Protein AF-A0A3B9VW71-F1 (afdb_monomer)

Solvent-accessible surface area (backbone atoms only — not comparable to full-atom values): 3640 Å² total; per-residue (Å²): 132,86,71,84,76,70,97,56,55,75,68,56,42,52,52,52,42,51,44,47,73,68,65,80,47,53,66,63,56,53,13,62,78,68,75,46,57,50,70,57,51,51,52,47,46,52,52,51,51,58,70,67,53,70,82,77,77,128

Nearest PDB structures (foldseek):
  7bhy-assembly1_A  TM=7.865E-01  e=1.135E-01  Bacillus subtilis subsp. subtilis str. 168
  7bhy-assembly2_C-2  TM=6.918E-01  e=8.801E-02  Bacillus subtilis subsp. subtilis str. 168
  2cob-assembly1_A  TM=6.521E-01  e=1.210E-01  Homo sapiens
  7qh5-assembly2_B  TM=8.334E-01  e=3.803E-01  Streptomyces tsuk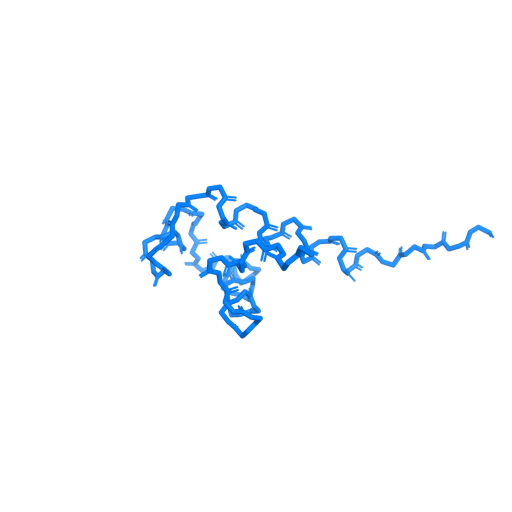ubensis NRRL18488
  2efo-assembly1_A  TM=6.455E-01  e=8.159E-01  Sulfurisphaera tokodaii str. 7

pLDDT: mean 87.05, std 15.33, range [45.41, 98.12]

Sequence (58 aa):
LRGKQPKLSTSQESHLVKLHTAGEHTMYELAELFSVGRSTVYRAVERARQRTGTPAVS

Radius of gyration: 12.71 Å; Cα contacts (8 Å, |Δi|>4): 33; chains: 1; bounding box: 38×28×32 Å

Secondary structure (DSSP, 8-state):
--PPPPSS-HHHHHHHHHHHHTT-S-HHHHHHHTT--HHHHHHHHHHHHHHHS-----

Structure (mmCIF, N/CA/C/O backbone):
data_AF-A0A3B9VW71-F1
#
_entry.id   AF-A0A3B9VW71-F1
#
loop_
_atom_site.group_PDB
_atom_site.id
_atom_site.type_symbol
_atom_site.label_atom_id
_atom_site.label_alt_id
_atom_site.label_comp_id
_atom_site.label_asym_id
_atom_site.label_entity_id
_atom_site.label_seq_id
_ato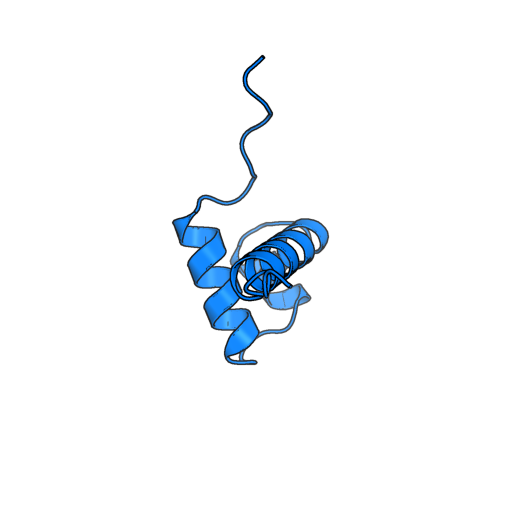m_site.pdbx_PDB_ins_code
_atom_site.Cartn_x
_atom_site.Cartn_y
_atom_site.Cartn_z
_atom_site.occupancy
_atom_site.B_iso_or_equiv
_atom_site.auth_seq_id
_atom_site.auth_comp_id
_atom_site.auth_asym_id
_atom_site.auth_atom_id
_atom_site.pdbx_PDB_model_num
ATOM 1 N N . LEU A 1 1 ? 26.450 -5.358 1.739 1.00 54.00 1 LEU A N 1
ATOM 2 C CA . LEU A 1 1 ? 25.588 -5.367 0.532 1.00 54.00 1 LEU A CA 1
ATOM 3 C C . LEU A 1 1 ? 24.246 -4.741 0.895 1.00 54.00 1 LEU A C 1
ATOM 5 O O . LEU A 1 1 ? 23.460 -5.383 1.579 1.00 54.00 1 LEU A O 1
ATOM 9 N N . ARG A 1 2 ? 23.993 -3.474 0.542 1.00 52.62 2 ARG A N 1
ATOM 10 C CA . ARG A 1 2 ? 22.647 -2.911 0.732 1.00 52.62 2 ARG A CA 1
ATOM 11 C C . ARG A 1 2 ? 21.751 -3.518 -0.344 1.00 52.62 2 ARG A C 1
ATOM 13 O O . ARG A 1 2 ? 21.981 -3.287 -1.526 1.00 52.62 2 ARG A O 1
ATOM 20 N N . GLY A 1 3 ? 20.800 -4.354 0.068 1.00 69.94 3 GLY A N 1
ATOM 21 C CA . GLY A 1 3 ? 19.808 -4.921 -0.841 1.00 69.94 3 GLY A CA 1
ATOM 22 C C . GLY A 1 3 ? 19.078 -3.817 -1.606 1.00 69.94 3 GLY A C 1
ATOM 23 O O . GLY A 1 3 ? 18.948 -2.692 -1.118 1.00 69.94 3 GLY A O 1
ATOM 24 N N . LYS A 1 4 ? 18.614 -4.135 -2.818 1.00 67.00 4 LYS A N 1
ATOM 25 C CA . LYS A 1 4 ? 17.814 -3.219 -3.636 1.00 67.00 4 LYS A CA 1
ATOM 26 C C . LYS A 1 4 ? 16.626 -2.726 -2.806 1.00 67.00 4 LYS A C 1
ATOM 28 O O . LYS A 1 4 ? 15.877 -3.548 -2.274 1.00 67.00 4 LYS A O 1
ATOM 33 N N . GLN A 1 5 ? 16.476 -1.407 -2.674 1.00 65.44 5 GLN A N 1
ATOM 34 C CA . GLN A 1 5 ? 15.347 -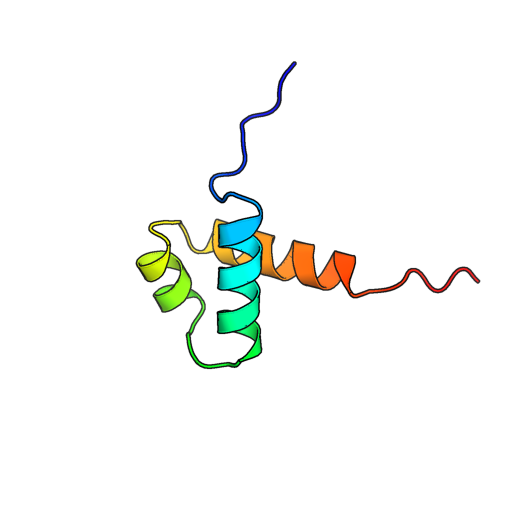0.839 -1.943 1.00 65.44 5 GLN A CA 1
ATOM 35 C C . GLN A 1 5 ? 14.025 -1.342 -2.552 1.00 65.44 5 GLN A C 1
ATOM 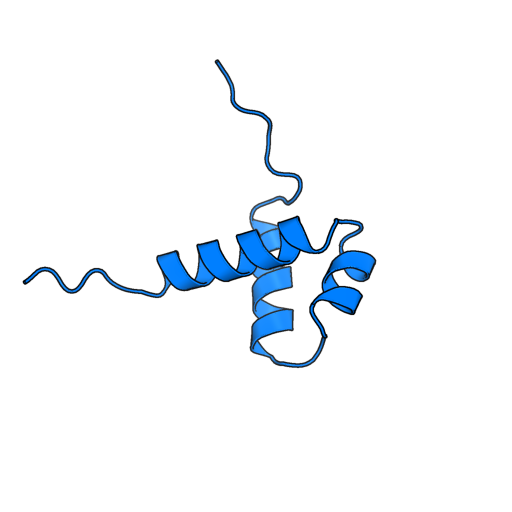37 O O . GLN A 1 5 ? 13.920 -1.454 -3.781 1.00 65.44 5 GLN A O 1
ATOM 42 N N . PRO A 1 6 ? 13.023 -1.681 -1.721 1.00 73.31 6 PRO A N 1
ATOM 43 C CA . PRO A 1 6 ? 11.691 -2.005 -2.210 1.00 73.31 6 PRO A CA 1
ATOM 44 C C . PRO A 1 6 ? 11.133 -0.854 -3.057 1.00 73.31 6 PRO A C 1
ATOM 46 O O . PRO A 1 6 ? 11.379 0.310 -2.758 1.00 73.31 6 PRO A O 1
ATOM 49 N N . LYS A 1 7 ? 10.355 -1.175 -4.099 1.00 82.50 7 LYS A N 1
ATOM 50 C CA . LYS A 1 7 ? 9.709 -0.165 -4.963 1.00 82.50 7 LYS A CA 1
ATOM 51 C C . LYS A 1 7 ? 8.701 0.720 -4.220 1.00 82.50 7 LYS A C 1
ATOM 53 O O . LYS A 1 7 ? 8.396 1.803 -4.697 1.00 82.50 7 LYS A O 1
ATOM 58 N N . LEU A 1 8 ? 8.178 0.246 -3.090 1.00 91.19 8 LEU A N 1
ATOM 59 C CA . L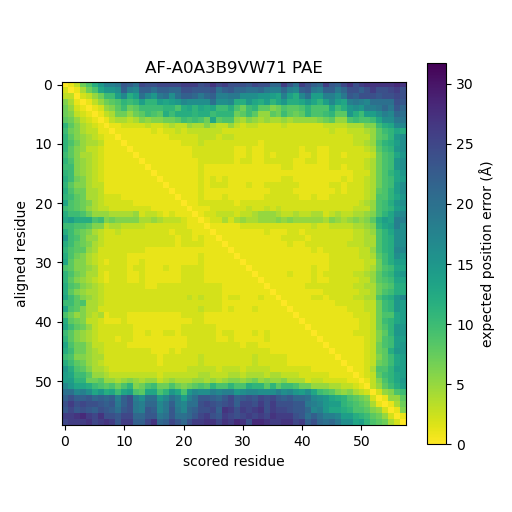EU A 1 8 ? 7.248 0.978 -2.236 1.00 91.19 8 LEU A CA 1
ATOM 60 C C . LEU A 1 8 ? 7.942 1.347 -0.928 1.00 91.19 8 LEU A C 1
ATOM 62 O O . LEU A 1 8 ? 8.600 0.507 -0.311 1.00 91.19 8 LEU A O 1
ATOM 66 N N . SER A 1 9 ? 7.748 2.585 -0.480 1.00 92.62 9 SER A N 1
ATOM 67 C CA . SER A 1 9 ? 8.051 2.965 0.901 1.00 92.62 9 SER A CA 1
ATOM 68 C C . SER A 1 9 ? 7.101 2.268 1.883 1.00 92.62 9 SER A C 1
ATOM 70 O O . SER A 1 9 ? 6.005 1.844 1.514 1.00 92.62 9 SER A O 1
ATOM 72 N N . THR A 1 10 ? 7.475 2.208 3.163 1.00 91.50 10 THR A N 1
ATOM 73 C CA . THR A 1 10 ? 6.619 1.649 4.225 1.00 91.50 10 THR A CA 1
ATOM 74 C C . THR A 1 10 ? 5.244 2.323 4.287 1.00 91.50 10 THR A C 1
ATOM 76 O O . THR A 1 10 ? 4.237 1.649 4.494 1.00 91.50 10 THR A O 1
ATOM 79 N N . SER A 1 11 ? 5.187 3.643 4.072 1.00 94.94 11 SER A N 1
ATOM 80 C CA . SER A 1 11 ? 3.927 4.399 4.063 1.00 94.94 11 SER A CA 1
ATOM 81 C C . SER A 1 11 ? 3.044 4.012 2.873 1.00 94.94 11 SER A C 1
ATOM 83 O O . SER A 1 11 ? 1.867 3.701 3.054 1.00 94.94 11 SER A O 1
ATOM 85 N N . GLN A 1 12 ? 3.626 3.929 1.669 1.00 96.12 12 GLN A N 1
ATOM 86 C CA . GLN A 1 12 ? 2.904 3.484 0.472 1.00 96.12 12 GLN A CA 1
ATOM 87 C C . GLN A 1 12 ? 2.412 2.043 0.609 1.00 96.12 12 GLN A C 1
ATOM 89 O O . GLN A 1 12 ? 1.275 1.757 0.255 1.00 96.12 12 GLN A O 1
ATOM 94 N N . GLU A 1 13 ? 3.228 1.142 1.164 1.00 95.38 13 GLU A N 1
ATOM 95 C CA . GLU A 1 13 ? 2.813 -0.240 1.414 1.00 95.38 13 GLU A CA 1
ATOM 96 C C . GLU A 1 13 ? 1.632 -0.305 2.394 1.00 95.38 13 GLU A C 1
ATOM 98 O O . GLU A 1 13 ? 0.660 -1.010 2.136 1.00 95.38 13 GLU A O 1
ATOM 103 N N . SER A 1 14 ? 1.685 0.455 3.493 1.00 95.50 14 SER A N 1
ATOM 104 C CA . SER A 1 14 ? 0.589 0.533 4.468 1.00 95.50 14 SER A CA 1
ATOM 105 C C . SER A 1 14 ? -0.700 1.059 3.832 1.00 95.50 14 SER A C 1
ATOM 107 O O . SER A 1 14 ? -1.771 0.492 4.045 1.00 95.50 14 SER A O 1
ATOM 109 N N . HIS A 1 15 ? -0.606 2.107 3.009 1.00 97.25 15 HIS A N 1
ATOM 110 C CA . HIS A 1 15 ? -1.765 2.664 2.318 1.00 97.25 15 HIS A CA 1
ATOM 111 C C . HIS A 1 15 ? -2.351 1.693 1.283 1.00 97.25 15 HIS A C 1
ATOM 113 O O . HIS A 1 15 ? -3.559 1.468 1.285 1.00 97.25 15 HIS A O 1
ATOM 119 N N . LEU A 1 16 ? -1.504 1.047 0.475 1.00 97.12 16 LEU A N 1
ATOM 120 C CA . LEU A 1 16 ? -1.913 0.016 -0.483 1.00 97.12 16 LEU A CA 1
ATOM 121 C C . LEU A 1 16 ? -2.670 -1.115 0.214 1.00 97.12 16 LEU A C 1
ATOM 123 O O . LEU A 1 16 ? -3.740 -1.517 -0.238 1.00 97.12 16 LEU A O 1
ATOM 127 N N . VAL A 1 17 ? -2.135 -1.617 1.331 1.00 96.12 17 VAL A N 1
ATOM 128 C CA . VAL A 1 17 ? -2.769 -2.699 2.093 1.00 96.12 17 VAL A CA 1
ATOM 129 C C . VAL A 1 17 ? -4.123 -2.257 2.639 1.00 96.12 17 VAL A C 1
ATOM 131 O O . VAL A 1 17 ? -5.068 -3.026 2.524 1.00 96.12 17 VAL A O 1
ATOM 134 N N . LYS A 1 18 ? -4.246 -1.031 3.167 1.00 96.62 18 LYS A N 1
ATOM 135 C CA . LYS A 1 18 ? -5.531 -0.496 3.651 1.00 96.62 18 LYS A CA 1
ATOM 136 C C . LYS A 1 18 ? -6.594 -0.476 2.551 1.00 96.62 18 LYS A C 1
ATOM 138 O O . LYS A 1 18 ? -7.683 -1.001 2.771 1.00 96.62 18 LYS A O 1
ATOM 143 N N . LEU A 1 19 ? -6.258 0.057 1.374 1.00 97.44 19 LEU A N 1
ATOM 144 C CA . LEU A 1 19 ? -7.168 0.096 0.222 1.00 97.44 19 LEU A CA 1
ATOM 145 C C . LEU A 1 19 ? -7.560 -1.313 -0.242 1.00 97.44 19 LEU A C 1
ATOM 147 O O . LEU A 1 19 ? -8.728 -1.570 -0.520 1.00 97.44 19 LEU A O 1
ATOM 151 N N . HIS A 1 20 ? -6.604 -2.250 -0.262 1.00 95.94 20 HIS A N 1
ATOM 152 C CA . HIS A 1 20 ? -6.897 -3.646 -0.580 1.00 95.94 20 HIS A CA 1
ATOM 153 C C . HIS A 1 20 ? -7.845 -4.285 0.445 1.00 95.94 20 HIS A C 1
ATOM 155 O O . HIS A 1 20 ? -8.808 -4.943 0.061 1.00 95.94 20 HIS A O 1
ATOM 161 N N . THR A 1 21 ? -7.594 -4.094 1.745 1.00 94.38 21 THR A N 1
ATOM 162 C CA . THR A 1 21 ? -8.426 -4.670 2.813 1.00 94.38 21 THR A CA 1
ATOM 163 C C . THR A 1 21 ? -9.821 -4.062 2.880 1.00 94.38 21 THR A C 1
ATOM 165 O O . THR A 1 21 ? -10.747 -4.750 3.293 1.00 94.38 21 THR A O 1
ATOM 168 N N . ALA A 1 22 ? -9.981 -2.807 2.450 1.00 95.81 22 ALA A N 1
ATOM 169 C CA . ALA A 1 22 ? -11.283 -2.161 2.329 1.00 95.81 22 ALA A CA 1
ATOM 170 C C . ALA A 1 22 ? -12.122 -2.733 1.169 1.00 95.81 22 ALA A C 1
ATOM 172 O O . ALA A 1 22 ? -13.324 -2.502 1.114 1.00 95.81 22 ALA A O 1
ATOM 173 N N . GLY A 1 23 ? -11.505 -3.486 0.246 1.00 93.38 23 GLY A N 1
ATOM 174 C CA . GLY A 1 23 ? -12.185 -4.046 -0.924 1.00 93.38 23 GLY A CA 1
ATOM 175 C C . GLY A 1 23 ? -12.561 -3.004 -1.982 1.00 93.38 23 GLY A C 1
ATOM 176 O O . GLY A 1 23 ? -13.283 -3.332 -2.915 1.00 93.38 23 GLY A O 1
ATOM 177 N N . GLU A 1 24 ? -12.066 -1.770 -1.853 1.00 90.06 24 GLU A N 1
ATOM 178 C CA . GLU A 1 24 ? -12.397 -0.645 -2.740 1.00 90.06 24 GLU A CA 1
ATOM 179 C C . GLU A 1 24 ? -11.710 -0.732 -4.107 1.00 90.06 24 GLU A C 1
ATOM 181 O O . GLU A 1 24 ? -12.156 -0.101 -5.057 1.00 90.06 24 GLU A O 1
ATOM 186 N N . HIS A 1 25 ? -10.611 -1.488 -4.203 1.00 96.25 25 HIS A N 1
ATOM 187 C CA . HIS A 1 25 ? -9.798 -1.584 -5.413 1.00 96.25 25 HIS A CA 1
ATOM 188 C C . HIS A 1 25 ? -9.382 -3.029 -5.691 1.00 96.25 25 HIS A C 1
ATOM 190 O O . HIS A 1 25 ? -8.980 -3.783 -4.795 1.00 96.25 25 HIS A O 1
ATOM 196 N N . THR A 1 26 ? -9.396 -3.400 -6.966 1.00 96.19 26 THR A N 1
ATOM 197 C CA . THR A 1 26 ? -8.801 -4.642 -7.458 1.00 96.19 26 THR A CA 1
ATOM 198 C C . THR A 1 26 ? -7.269 -4.586 -7.410 1.00 96.19 26 THR A C 1
ATOM 200 O O . THR A 1 26 ? -6.646 -3.525 -7.357 1.00 96.19 26 THR A O 1
ATOM 203 N N . MET A 1 27 ? -6.618 -5.751 -7.506 1.00 95.81 27 MET A N 1
ATOM 204 C CA . MET A 1 27 ? -5.149 -5.835 -7.588 1.00 95.81 27 MET A CA 1
ATOM 205 C C . MET A 1 27 ? -4.566 -5.087 -8.796 1.00 95.81 27 MET A C 1
ATOM 207 O O . MET A 1 27 ? -3.406 -4.678 -8.757 1.00 95.81 27 MET A O 1
ATOM 211 N N . TYR A 1 28 ? -5.339 -4.961 -9.880 1.00 97.56 28 TYR A N 1
ATOM 212 C CA . TYR A 1 28 ? -4.932 -4.229 -11.075 1.00 97.56 28 TYR A CA 1
ATOM 213 C C . TYR A 1 28 ? -5.007 -2.717 -10.846 1.00 97.56 28 TYR A C 1
ATOM 215 O O . TYR A 1 28 ? -4.022 -2.027 -11.076 1.00 97.56 28 TYR A O 1
ATOM 223 N N . GLU A 1 29 ? -6.112 -2.214 -10.296 1.00 97.94 29 GLU A N 1
ATOM 224 C CA . GLU A 1 29 ? -6.264 -0.782 -10.000 1.00 97.94 29 GLU A CA 1
ATOM 225 C C . GLU A 1 29 ? -5.237 -0.298 -8.973 1.00 97.94 29 GLU A C 1
ATOM 227 O O . GLU A 1 29 ? -4.672 0.780 -9.125 1.00 97.94 29 GLU A O 1
ATOM 232 N N . LEU A 1 30 ? -4.902 -1.123 -7.976 1.00 98.12 30 LEU A N 1
ATOM 233 C CA . LEU A 1 30 ? -3.815 -0.825 -7.038 1.00 98.12 30 LEU A CA 1
ATOM 234 C C . LEU A 1 30 ? -2.437 -0.784 -7.713 1.00 98.12 30 LEU A C 1
ATOM 236 O O . LEU A 1 30 ? -1.556 -0.053 -7.270 1.00 98.12 30 LEU A O 1
ATOM 240 N N . ALA A 1 31 ? -2.217 -1.580 -8.759 1.00 97.69 31 ALA A N 1
ATOM 241 C CA . ALA A 1 31 ?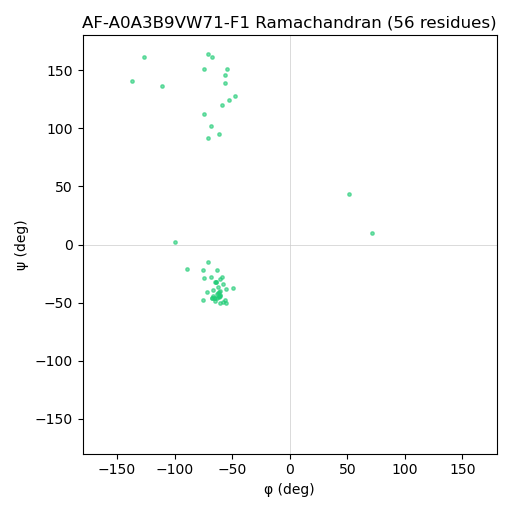 -0.962 -1.556 -9.503 1.00 97.69 31 ALA A CA 1
ATOM 242 C C . ALA A 1 31 ? -0.808 -0.222 -10.254 1.00 97.69 31 ALA A C 1
ATOM 244 O O . ALA A 1 31 ? 0.233 0.427 -10.135 1.00 97.69 31 ALA A O 1
ATOM 245 N N . GLU A 1 32 ? -1.872 0.217 -10.931 1.00 97.94 32 GLU A N 1
ATOM 246 C CA . GLU A 1 32 ? -1.921 1.501 -11.638 1.00 97.94 32 GLU A CA 1
ATOM 247 C C . GLU A 1 32 ? -1.813 2.689 -10.669 1.00 97.94 32 GLU A C 1
ATOM 249 O O . GLU A 1 32 ? -0.955 3.549 -10.849 1.00 97.94 32 GLU A O 1
ATOM 254 N N . LEU A 1 33 ? -2.601 2.702 -9.586 1.00 97.56 33 LEU A N 1
ATOM 255 C CA . LEU A 1 33 ? -2.638 3.796 -8.604 1.00 97.56 33 LEU A CA 1
ATOM 256 C C . LEU A 1 33 ? -1.270 4.076 -7.964 1.00 97.56 33 LEU A C 1
ATOM 258 O O . LEU A 1 33 ? -0.941 5.219 -7.652 1.00 97.56 33 LEU A O 1
ATOM 262 N N . PHE A 1 34 ? -0.465 3.033 -7.761 1.00 96.19 34 PHE A N 1
ATOM 263 C CA . PHE A 1 34 ? 0.865 3.145 -7.160 1.00 96.19 34 PHE A CA 1
ATOM 264 C C . PHE A 1 34 ? 1.999 3.143 -8.194 1.00 96.19 34 PHE A C 1
ATOM 266 O O . PHE A 1 34 ? 3.167 3.172 -7.799 1.00 96.19 34 PHE A O 1
ATOM 273 N N . SER A 1 35 ? 1.689 3.097 -9.494 1.00 96.19 35 SER A N 1
ATOM 274 C CA . SER A 1 35 ? 2.670 2.989 -10.581 1.00 96.19 35 SER A CA 1
ATOM 275 C C . SER A 1 35 ? 3.656 1.824 -10.381 1.00 96.19 35 SER A C 1
ATOM 277 O O . SER A 1 35 ? 4.870 1.953 -10.571 1.00 96.19 35 SER A O 1
ATOM 279 N N . VAL A 1 36 ? 3.146 0.660 -9.965 1.00 95.50 36 VAL A N 1
ATOM 280 C CA . VAL A 1 36 ? 3.926 -0.568 -9.740 1.00 95.50 36 VAL A CA 1
ATOM 281 C C . VAL A 1 36 ? 3.340 -1.753 -10.500 1.00 95.50 36 VAL A C 1
ATOM 283 O O . VAL A 1 36 ? 2.183 -1.772 -10.879 1.00 95.50 36 VAL A O 1
ATOM 286 N N . GLY A 1 37 ? 4.127 -2.813 -10.698 1.00 96.38 37 GLY A N 1
ATOM 287 C CA . GLY A 1 37 ? 3.592 -4.058 -11.259 1.00 96.38 37 GLY A CA 1
ATOM 288 C C . GLY A 1 37 ? 2.752 -4.838 -10.239 1.00 96.38 37 GLY A C 1
ATOM 289 O O . GLY A 1 37 ? 3.077 -4.839 -9.050 1.00 96.38 37 GLY A O 1
ATOM 290 N N . ARG A 1 38 ? 1.757 -5.604 -10.711 1.00 96.19 38 ARG A N 1
ATOM 291 C CA . ARG A 1 38 ? 0.877 -6.466 -9.886 1.00 96.19 38 ARG A CA 1
ATOM 292 C C . ARG A 1 38 ? 1.629 -7.371 -8.903 1.00 96.19 38 ARG A C 1
ATOM 294 O O . ARG A 1 38 ? 1.195 -7.550 -7.773 1.00 96.19 38 ARG A O 1
ATOM 301 N N . SER A 1 39 ? 2.791 -7.904 -9.288 1.00 96.38 39 SER A N 1
ATOM 302 C CA . SER A 1 39 ? 3.636 -8.719 -8.398 1.00 96.38 39 SER A CA 1
ATOM 303 C C . SER A 1 39 ? 4.108 -7.960 -7.151 1.00 96.38 39 SER A C 1
ATOM 305 O O . SER A 1 39 ? 4.292 -8.556 -6.094 1.00 96.38 39 SER A O 1
ATOM 307 N N . THR A 1 40 ? 4.274 -6.639 -7.245 1.00 95.88 40 THR A N 1
ATOM 308 C CA . THR A 1 40 ? 4.613 -5.782 -6.099 1.00 95.88 40 THR A CA 1
ATOM 309 C C . THR A 1 40 ? 3.419 -5.648 -5.158 1.00 95.88 40 THR A C 1
ATOM 311 O O . THR A 1 40 ? 3.600 -5.758 -3.947 1.00 95.88 40 THR A O 1
ATOM 314 N N . VAL A 1 41 ? 2.212 -5.491 -5.715 1.00 96.56 41 VAL A N 1
ATOM 315 C CA . VAL A 1 41 ? 0.944 -5.451 -4.966 1.00 96.56 41 VAL A CA 1
ATOM 316 C C . VAL A 1 41 ? 0.737 -6.764 -4.206 1.00 96.56 41 VAL A C 1
ATOM 318 O O . VAL A 1 41 ? 0.573 -6.739 -2.989 1.00 96.56 41 VAL A O 1
ATOM 321 N N . TYR A 1 42 ? 0.867 -7.914 -4.879 1.00 96.56 42 TYR A N 1
ATOM 322 C CA . TYR A 1 42 ? 0.767 -9.227 -4.228 1.00 96.56 42 TYR A CA 1
ATOM 323 C C . TYR A 1 42 ? 1.750 -9.367 -3.062 1.00 96.56 42 TYR A C 1
ATOM 325 O O . TYR A 1 42 ? 1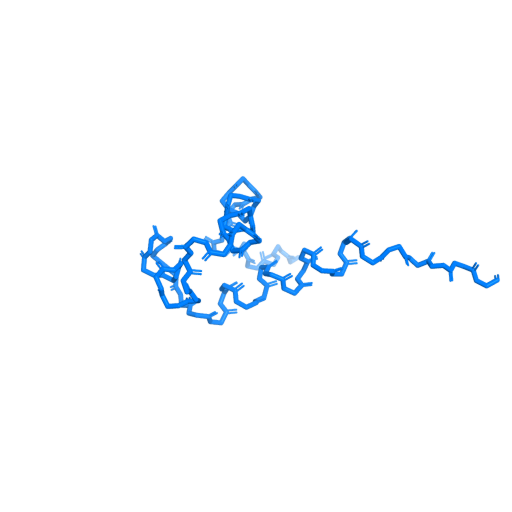.334 -9.664 -1.946 1.00 96.56 42 TYR A O 1
ATOM 333 N N . ARG A 1 43 ? 3.038 -9.058 -3.272 1.00 94.62 43 ARG A N 1
ATOM 334 C CA . ARG A 1 43 ? 4.048 -9.171 -2.206 1.00 94.62 43 ARG A CA 1
ATOM 335 C C . ARG A 1 43 ? 3.806 -8.221 -1.033 1.00 94.62 43 ARG A C 1
ATOM 337 O O . ARG A 1 43 ? 4.178 -8.558 0.088 1.00 94.62 43 ARG A O 1
ATOM 344 N N . ALA A 1 44 ? 3.246 -7.035 -1.270 1.00 94.56 44 ALA A N 1
ATOM 345 C CA . ALA A 1 44 ? 2.871 -6.097 -0.211 1.00 94.56 44 ALA A CA 1
ATOM 346 C C . ALA A 1 44 ? 1.740 -6.665 0.660 1.00 94.56 44 ALA A C 1
ATOM 348 O O . ALA A 1 44 ? 1.845 -6.670 1.888 1.00 94.56 44 ALA A O 1
ATOM 349 N N . VAL A 1 45 ? 0.703 -7.216 0.023 1.00 95.12 45 VAL A N 1
ATOM 350 C CA . VAL A 1 45 ? -0.424 -7.863 0.707 1.00 95.12 45 VAL A CA 1
ATOM 351 C C . VAL A 1 45 ? 0.032 -9.109 1.467 1.00 95.12 45 VAL A C 1
ATOM 353 O O . VAL A 1 45 ? -0.301 -9.262 2.639 1.00 95.12 45 VAL A O 1
ATOM 356 N N . GLU A 1 46 ? 0.838 -9.975 0.851 1.00 94.38 46 GLU A N 1
ATOM 357 C CA . GLU A 1 46 ? 1.387 -11.165 1.513 1.00 94.38 46 GLU A CA 1
ATOM 358 C C . GLU A 1 46 ? 2.251 -10.803 2.722 1.00 94.38 46 GLU A C 1
ATOM 360 O O . GLU A 1 46 ? 2.083 -11.385 3.792 1.00 94.38 46 GLU A O 1
ATOM 365 N N . ARG A 1 47 ? 3.128 -9.797 2.598 1.00 91.75 47 ARG A N 1
ATOM 366 C CA . ARG A 1 47 ? 3.934 -9.316 3.727 1.00 91.75 47 ARG A CA 1
ATOM 367 C C . ARG A 1 47 ? 3.050 -8.793 4.860 1.00 91.75 47 ARG A C 1
ATOM 369 O O . ARG A 1 47 ? 3.342 -9.045 6.025 1.00 91.75 47 ARG A O 1
ATOM 376 N N . ALA A 1 48 ? 1.962 -8.089 4.547 1.00 91.94 48 ALA A N 1
ATOM 377 C CA . ALA A 1 48 ? 1.011 -7.629 5.556 1.00 91.94 48 ALA A CA 1
ATOM 378 C C . ALA A 1 48 ? 0.253 -8.777 6.237 1.00 91.94 48 ALA A C 1
ATOM 380 O O . ALA A 1 48 ? 0.074 -8.747 7.455 1.00 91.94 48 ALA A O 1
ATOM 381 N N . ARG A 1 49 ? -0.130 -9.814 5.483 1.00 90.44 49 ARG A N 1
ATOM 382 C CA . ARG A 1 49 ? -0.725 -11.043 6.034 1.00 90.44 49 ARG A CA 1
ATOM 383 C C . ARG A 1 49 ? 0.240 -11.763 6.977 1.00 90.44 49 ARG A C 1
ATOM 385 O O . ARG A 1 49 ? -0.144 -12.127 8.078 1.00 90.44 49 ARG A O 1
ATOM 392 N N . GLN A 1 50 ? 1.512 -11.882 6.600 1.00 90.62 50 GLN A N 1
ATOM 393 C CA . GLN A 1 50 ? 2.546 -12.479 7.455 1.00 90.62 50 GLN A CA 1
ATOM 394 C C . GLN A 1 50 ? 2.797 -11.674 8.739 1.00 90.62 50 GLN A C 1
ATOM 396 O O . GLN A 1 50 ? 3.107 -12.258 9.767 1.00 90.62 50 GLN A O 1
ATOM 401 N N . ARG A 1 51 ? 2.645 -10.342 8.705 1.00 86.00 51 ARG A N 1
ATOM 402 C CA . ARG A 1 51 ? 2.750 -9.488 9.904 1.00 86.00 51 ARG A CA 1
ATOM 403 C C . ARG A 1 51 ? 1.540 -9.580 10.836 1.00 86.00 51 ARG A C 1
ATOM 405 O O . ARG A 1 51 ? 1.686 -9.315 12.021 1.00 86.00 51 ARG A O 1
ATOM 412 N N . THR A 1 52 ? 0.356 -9.869 10.298 1.00 77.81 52 THR A N 1
ATOM 413 C CA . THR A 1 52 ? -0.897 -9.981 11.071 1.00 77.81 52 THR A CA 1
ATOM 414 C C . THR A 1 52 ? -1.141 -11.398 11.585 1.00 77.81 52 THR A C 1
ATOM 416 O O . THR A 1 52 ? -1.844 -11.572 12.575 1.00 77.81 52 THR A O 1
ATOM 419 N N . GLY A 1 53 ? -0.517 -12.405 10.967 1.00 66.88 53 GLY A N 1
ATOM 420 C CA . GLY A 1 53 ? -0.395 -13.743 11.530 1.00 66.88 53 GLY A CA 1
ATOM 421 C C . GLY A 1 53 ? 0.583 -13.743 12.702 1.00 66.88 53 GLY A C 1
ATOM 422 O O . GLY A 1 53 ? 1.781 -13.923 12.510 1.00 66.88 53 GLY A O 1
ATOM 423 N N . THR A 1 54 ? 0.078 -13.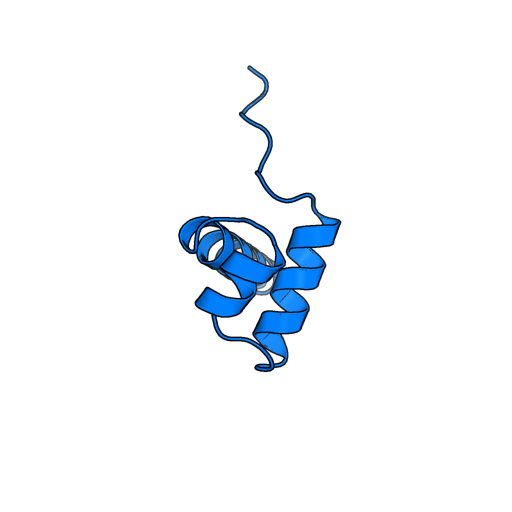545 13.918 1.00 50.88 54 THR A N 1
ATOM 424 C CA . THR A 1 54 ? 0.797 -13.879 15.154 1.00 50.88 54 THR A CA 1
ATOM 425 C C . THR A 1 54 ? 1.370 -15.301 15.035 1.00 50.88 54 THR A C 1
ATOM 427 O O . THR A 1 54 ? 0.596 -16.218 14.745 1.00 50.88 54 THR A O 1
ATOM 430 N N . PRO A 1 55 ? 2.676 -15.548 15.277 1.00 50.66 55 PRO A N 1
ATOM 431 C CA . PRO A 1 55 ? 3.126 -16.896 15.571 1.00 50.66 55 PRO A CA 1
ATOM 432 C C . PRO A 1 55 ? 2.531 -17.236 16.935 1.00 50.66 55 PRO A C 1
ATOM 434 O O . PRO A 1 55 ? 2.987 -16.739 17.964 1.00 50.66 55 PRO A O 1
ATOM 437 N N . ALA A 1 56 ? 1.457 -18.023 16.946 1.00 51.44 56 ALA A N 1
ATOM 438 C CA . ALA A 1 56 ? 1.072 -18.744 18.144 1.00 51.44 56 ALA A CA 1
ATOM 439 C C . ALA A 1 56 ? 2.243 -19.682 18.455 1.00 51.44 56 ALA A C 1
ATOM 441 O O . ALA A 1 56 ? 2.402 -20.729 17.828 1.00 51.44 56 ALA A O 1
ATOM 442 N N . VAL A 1 57 ? 3.134 -19.226 19.334 1.00 59.38 57 VAL A N 1
ATOM 443 C CA . VAL A 1 57 ? 4.152 -20.073 19.944 1.00 59.38 57 VAL A CA 1
ATOM 444 C C . VAL A 1 57 ? 3.378 -21.176 20.660 1.00 59.38 57 VAL A C 1
ATOM 446 O O . VAL A 1 57 ? 2.484 -20.880 21.455 1.00 59.38 57 VAL A O 1
ATOM 449 N N . SER A 1 58 ? 3.646 -22.414 20.244 1.00 45.41 58 SER A N 1
ATOM 450 C CA . SER A 1 58 ? 3.155 -23.640 20.879 1.00 45.41 58 SER A CA 1
ATOM 451 C C . SER A 1 58 ? 3.683 -23.783 22.299 1.00 45.41 58 SER A C 1
ATOM 453 O O . SER A 1 58 ? 4.806 -23.290 22.553 1.00 45.41 58 SER A O 1
#

Fo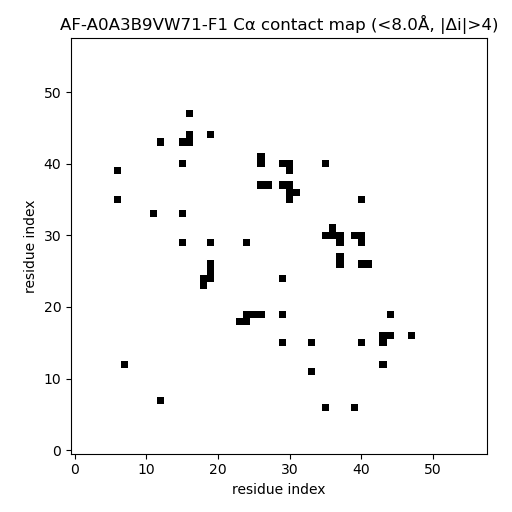ldseek 3Di:
DPPDDQLDDPVLLVVLLVCVVVVVDDLVVSCVVSVHDSVSSVVSNVVVVVVVPDPPDD

Mean predicted aligned error: 6.18 Å